Protein AF-A0A8T5U602-F1 (afdb_monomer_lite)

Foldseek 3Di:
DDPPDQDDDDPPVVVVVVVCCCVPPVVVLLVVLVVVLVPDPDPLLNVLSVLLNVLSVLVVVLVVLVVVCSVPVVPPVSVVCNVPPSVVSNVSSVVSNCSNPVDDDD

pLDDT: mean 87.02, std 9.94, range [42.78, 96.75]

Secondary structure (DSSP, 8-state):
----------HHHHHHHHHHHIIIIIHHHHHHHHHHHHH---HHHHHHHHHHHHHHHHHHHHHHHHHHHHH-TT-HHHHHHHHHHHHHHHHHHHHHHIIIIIS---

Sequence (106 aa):
MSTDWIPTYSWFFLFISWIFLFIFVIIPQIYLSFKLVKVFEGIILKRRINSFIVSVFLELTVVVSLFLYNTWVENEIFRLVYIIIIPATATIAAFLIYKSFGKELE

Radius of gyration: 17.93 Å; chains: 1; bounding box: 48×24×52 Å

Structure (mmCIF, N/CA/C/O backbone):
data_AF-A0A8T5U602-F1
#
_entry.id   AF-A0A8T5U602-F1
#
loop_
_atom_site.group_PDB
_atom_site.id
_atom_site.type_symbol
_atom_site.label_atom_id
_atom_site.label_alt_id
_atom_site.label_comp_id
_atom_site.label_asym_id
_atom_site.label_entity_id
_atom_site.label_seq_id
_atom_site.pdbx_PDB_ins_code
_atom_site.Cartn_x
_atom_site.Cartn_y
_atom_site.Cartn_z
_atom_site.occupancy
_atom_site.B_iso_or_equiv
_atom_site.auth_seq_id
_atom_site.auth_comp_id
_atom_site.auth_asym_id
_atom_site.auth_atom_id
_atom_site.pdbx_PDB_model_num
ATOM 1 N N . MET A 1 1 ? 27.471 -16.088 -23.765 1.00 42.78 1 MET A N 1
ATOM 2 C CA . MET A 1 1 ? 26.576 -15.012 -24.230 1.00 42.78 1 MET A CA 1
ATOM 3 C C . MET A 1 1 ? 25.444 -14.938 -23.228 1.00 42.78 1 MET A C 1
ATOM 5 O O . MET A 1 1 ? 24.695 -15.902 -23.123 1.00 42.78 1 MET A O 1
ATOM 9 N N . SER A 1 2 ? 25.416 -13.898 -22.394 1.00 57.62 2 SER A 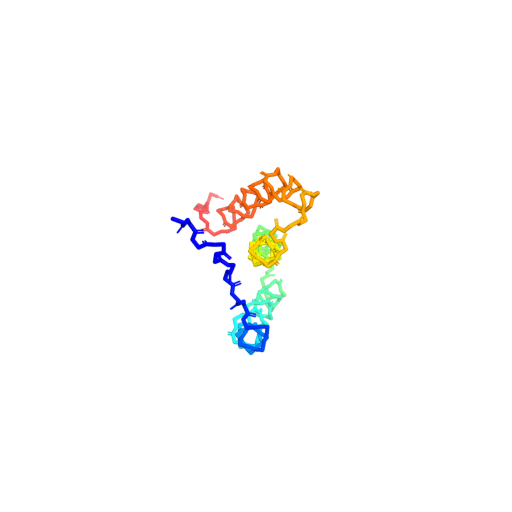N 1
ATOM 10 C CA . SER A 1 2 ? 24.281 -13.647 -21.507 1.00 57.62 2 SER A CA 1
ATOM 11 C C . SER A 1 2 ? 23.082 -13.329 -22.385 1.00 57.62 2 SER A C 1
ATOM 13 O O . SER A 1 2 ? 23.166 -12.465 -23.250 1.00 57.62 2 SER A O 1
ATOM 15 N N . THR A 1 3 ? 21.995 -14.066 -22.221 1.00 59.81 3 THR A N 1
ATOM 16 C CA . THR A 1 3 ? 20.726 -13.692 -22.830 1.00 59.81 3 THR A CA 1
ATOM 17 C C . THR A 1 3 ? 20.303 -12.360 -22.221 1.00 59.81 3 THR A C 1
ATOM 19 O O . THR A 1 3 ? 20.101 -12.309 -21.007 1.00 59.81 3 THR A O 1
ATOM 22 N N . ASP A 1 4 ? 20.152 -11.319 -23.043 1.00 68.06 4 ASP A N 1
ATOM 23 C CA . ASP A 1 4 ? 19.434 -10.072 -22.726 1.00 68.06 4 ASP A CA 1
ATOM 24 C C . ASP A 1 4 ? 17.938 -10.373 -22.535 1.00 68.06 4 ASP A C 1
ATOM 26 O O . ASP A 1 4 ? 17.056 -9.878 -23.235 1.00 68.06 4 ASP A O 1
ATOM 30 N N . TRP A 1 5 ? 17.642 -11.310 -21.639 1.00 67.38 5 TRP A N 1
ATOM 31 C CA . TRP A 1 5 ? 16.299 -11.766 -21.375 1.00 67.38 5 TRP A CA 1
ATOM 32 C C . TRP A 1 5 ? 15.616 -10.710 -20.519 1.00 67.38 5 TRP A C 1
ATOM 34 O O . TRP A 1 5 ? 15.944 -10.525 -19.347 1.00 67.38 5 TRP A O 1
ATOM 44 N N . ILE A 1 6 ? 14.669 -10.009 -21.132 1.00 65.69 6 ILE A N 1
ATOM 45 C CA . ILE A 1 6 ? 13.786 -9.079 -20.444 1.00 65.69 6 ILE A CA 1
ATOM 46 C C . ILE A 1 6 ? 12.495 -9.842 -20.127 1.00 65.69 6 ILE A C 1
ATOM 48 O O . ILE A 1 6 ? 11.882 -10.397 -21.045 1.00 65.69 6 ILE A O 1
ATOM 52 N N . PRO A 1 7 ? 12.052 -9.892 -18.859 1.00 65.62 7 PRO A N 1
ATOM 53 C CA . PRO A 1 7 ? 10.773 -10.494 -18.518 1.00 65.62 7 PRO A CA 1
ATOM 54 C C . PRO A 1 7 ? 9.636 -9.768 -19.248 1.00 65.62 7 PRO A C 1
ATOM 56 O O . PRO A 1 7 ? 9.404 -8.575 -19.055 1.00 65.62 7 PRO A O 1
ATOM 59 N N . THR A 1 8 ? 8.898 -10.495 -20.084 1.00 70.31 8 THR A N 1
ATOM 60 C CA . THR A 1 8 ? 7.680 -9.988 -20.724 1.00 70.31 8 THR A CA 1
ATOM 61 C C . THR A 1 8 ? 6.505 -10.086 -19.758 1.00 70.31 8 THR A C 1
ATOM 63 O O . THR A 1 8 ? 5.993 -11.176 -19.495 1.00 70.31 8 THR A O 1
ATOM 66 N N . TYR A 1 9 ? 6.058 -8.945 -19.238 1.00 74.12 9 TYR A N 1
ATOM 67 C CA . TYR A 1 9 ? 4.898 -8.866 -18.351 1.00 74.12 9 TYR A CA 1
ATOM 68 C C . TYR A 1 9 ? 3.586 -8.865 -19.142 1.00 74.12 9 TYR A C 1
ATOM 70 O O . TYR A 1 9 ? 3.389 -8.060 -20.053 1.00 74.12 9 TYR A O 1
ATOM 78 N N . SER A 1 10 ? 2.647 -9.735 -18.759 1.00 83.19 10 SER A N 1
ATOM 79 C CA . SER A 1 10 ? 1.289 -9.720 -19.310 1.00 83.19 10 SER A CA 1
ATOM 80 C C . SER A 1 10 ? 0.433 -8.679 -18.590 1.00 83.19 10 SER A C 1
ATOM 82 O O . SER A 1 10 ? -0.130 -8.936 -17.524 1.00 83.19 10 SER A O 1
ATOM 84 N N . TRP A 1 11 ? 0.302 -7.500 -19.200 1.00 81.25 11 TRP A N 1
ATOM 85 C CA . TRP A 1 11 ? -0.590 -6.433 -18.730 1.00 81.25 11 TRP A CA 1
ATOM 86 C C . TRP A 1 11 ? -2.046 -6.893 -18.591 1.00 81.25 11 TRP A C 1
ATOM 88 O O . TRP A 1 11 ? -2.756 -6.438 -17.698 1.00 81.25 11 TRP A O 1
ATOM 98 N N . PHE A 1 12 ? -2.482 -7.833 -19.431 1.00 85.94 12 PHE A N 1
ATOM 99 C CA . PHE A 1 12 ? -3.825 -8.404 -19.362 1.00 85.94 12 PHE A CA 1
ATOM 100 C C . PHE A 1 12 ? -4.037 -9.232 -18.087 1.00 85.94 12 PHE A C 1
ATOM 102 O O . PHE A 1 12 ? -4.999 -9.011 -17.353 1.00 85.94 12 PHE A O 1
ATOM 109 N N . PHE A 1 13 ? -3.110 -10.150 -17.787 1.00 82.38 13 PHE A N 1
ATOM 110 C CA . PHE A 1 13 ? -3.170 -10.963 -16.568 1.00 82.38 13 PHE A CA 1
ATOM 111 C C . PHE A 1 13 ? -3.101 -10.098 -15.306 1.00 82.38 13 PHE A C 1
ATOM 113 O O . PHE A 1 13 ? -3.845 -10.309 -14.344 1.00 82.38 13 PHE A O 1
ATOM 120 N N . LEU A 1 14 ? -2.242 -9.080 -15.338 1.00 82.25 14 LEU A N 1
ATOM 121 C CA . LEU A 1 14 ? -2.152 -8.083 -14.287 1.00 82.25 14 LEU A CA 1
ATOM 122 C C . LEU A 1 14 ? -3.500 -7.386 -14.061 1.00 82.25 14 LEU A C 1
ATOM 124 O O . LEU A 1 14 ? -3.966 -7.311 -12.927 1.00 82.25 14 LEU A O 1
ATOM 128 N N . PHE A 1 15 ? -4.118 -6.868 -15.124 1.00 86.94 15 PHE A N 1
ATOM 129 C CA . PHE A 1 15 ? -5.364 -6.113 -15.029 1.00 86.94 15 PHE A CA 1
ATOM 130 C C . PHE A 1 15 ? -6.485 -6.949 -14.401 1.00 86.94 15 PHE A C 1
ATOM 132 O O . PHE A 1 15 ? -7.168 -6.482 -13.490 1.00 86.94 15 PHE A O 1
ATOM 139 N N . ILE A 1 16 ? -6.607 -8.217 -14.809 1.00 90.06 16 ILE A N 1
ATOM 140 C CA . ILE A 1 16 ? -7.544 -9.172 -14.198 1.00 90.06 16 ILE A CA 1
ATOM 141 C C . ILE A 1 16 ? -7.241 -9.364 -12.707 1.00 90.06 16 ILE A C 1
ATOM 143 O O . ILE A 1 16 ? -8.154 -9.308 -11.883 1.00 90.06 16 ILE A O 1
ATOM 147 N N . SER A 1 17 ? -5.969 -9.556 -12.352 1.00 86.31 17 SER A N 1
ATOM 148 C CA . SER A 1 17 ? -5.554 -9.761 -10.959 1.00 86.31 17 SER A CA 1
ATOM 149 C C . SER A 1 17 ? -5.886 -8.552 -10.079 1.00 86.31 17 SER A C 1
ATOM 151 O O . SER A 1 17 ? -6.399 -8.717 -8.974 1.00 86.31 17 SER A O 1
ATOM 153 N N . TRP A 1 18 ? -5.672 -7.329 -10.575 1.00 87.44 18 TRP A N 1
ATOM 154 C CA . TRP A 1 18 ? -6.050 -6.119 -9.843 1.00 87.44 18 TRP A CA 1
ATOM 155 C C . TRP A 1 18 ? -7.556 -5.966 -9.712 1.00 87.44 18 TRP A C 1
ATOM 157 O O . TRP A 1 18 ? -8.013 -5.658 -8.617 1.00 87.44 18 TRP A O 1
ATOM 167 N N . ILE A 1 19 ? -8.336 -6.215 -10.769 1.00 92.50 19 ILE A N 1
ATOM 168 C CA . ILE A 1 19 ? -9.804 -6.197 -10.674 1.00 92.50 19 ILE A CA 1
ATOM 169 C C . ILE A 1 19 ? -10.271 -7.137 -9.565 1.00 92.50 19 ILE A C 1
ATOM 171 O O . ILE A 1 19 ? -11.083 -6.744 -8.725 1.00 92.50 19 ILE A O 1
ATOM 175 N N . PHE A 1 20 ? -9.723 -8.352 -9.528 1.00 91.88 20 PHE A N 1
ATOM 176 C CA . PHE A 1 20 ? -10.039 -9.320 -8.490 1.00 91.88 20 PHE A CA 1
ATOM 177 C C . PHE A 1 20 ? -9.698 -8.780 -7.090 1.00 91.88 20 PHE A C 1
ATOM 179 O O . PHE A 1 20 ? -10.562 -8.755 -6.214 1.00 91.88 20 PHE A O 1
ATOM 186 N N . LEU A 1 21 ? -8.480 -8.271 -6.883 1.00 87.19 21 LEU A N 1
ATOM 187 C CA . LEU A 1 21 ? -8.072 -7.693 -5.598 1.00 87.19 21 LEU A CA 1
ATOM 188 C C . LEU A 1 21 ? -8.939 -6.493 -5.190 1.00 87.19 21 LEU A C 1
ATOM 190 O O . LEU A 1 21 ? -9.334 -6.385 -4.030 1.00 87.19 21 LEU A O 1
ATOM 194 N N . PHE A 1 22 ? -9.290 -5.610 -6.125 1.00 89.94 22 PHE A N 1
ATOM 195 C CA . PHE A 1 22 ? -10.135 -4.457 -5.830 1.00 89.94 22 PHE A CA 1
ATOM 196 C C . PHE A 1 22 ? -11.533 -4.880 -5.382 1.00 89.94 22 PHE A C 1
ATOM 198 O O . PHE A 1 22 ? -12.008 -4.401 -4.352 1.00 89.94 22 PHE A O 1
ATOM 205 N N . ILE A 1 23 ? -12.171 -5.790 -6.119 1.00 94.50 23 ILE A N 1
ATOM 206 C CA . ILE A 1 23 ? -13.547 -6.223 -5.850 1.00 94.50 23 ILE A CA 1
ATOM 207 C C . ILE A 1 23 ? -13.639 -7.034 -4.558 1.00 94.50 23 ILE A C 1
ATOM 209 O O . ILE A 1 23 ? -14.559 -6.815 -3.772 1.00 94.50 23 ILE A O 1
ATOM 213 N N . PHE A 1 24 ? -12.708 -7.961 -4.328 1.00 92.81 24 PHE A N 1
ATOM 214 C CA . PHE A 1 24 ? -12.826 -8.925 -3.232 1.00 92.81 24 PHE A CA 1
ATOM 215 C C . PHE A 1 24 ? -12.066 -8.534 -1.965 1.00 92.81 24 PHE A C 1
ATOM 217 O O . PHE A 1 24 ? -12.415 -9.018 -0.891 1.00 92.81 24 PHE A O 1
ATOM 224 N N . VAL A 1 25 ? -11.060 -7.661 -2.059 1.00 87.81 25 VAL A N 1
ATOM 225 C CA . VAL A 1 25 ? -10.216 -7.295 -0.912 1.00 87.81 25 VAL A CA 1
ATOM 226 C C . VAL A 1 25 ? -10.377 -5.818 -0.576 1.00 87.81 25 VAL A C 1
ATOM 228 O O . VAL A 1 25 ? -10.891 -5.479 0.489 1.00 87.81 25 VAL A O 1
ATOM 231 N N . ILE A 1 26 ? -10.014 -4.927 -1.500 1.00 88.81 26 ILE A N 1
ATOM 232 C CA . ILE A 1 26 ? -9.883 -3.494 -1.202 1.00 88.81 26 ILE A CA 1
ATOM 233 C C . ILE A 1 26 ? -11.235 -2.830 -0.940 1.00 88.81 26 ILE A C 1
ATOM 235 O O . ILE A 1 26 ? -11.404 -2.153 0.076 1.00 88.81 26 ILE A O 1
ATOM 239 N N . ILE A 1 27 ? -12.215 -3.023 -1.828 1.00 92.00 27 ILE A N 1
ATOM 240 C CA . ILE A 1 27 ? -13.541 -2.409 -1.688 1.00 92.00 27 ILE A CA 1
ATOM 241 C C . ILE A 1 27 ? -14.237 -2.893 -0.404 1.00 92.00 27 ILE A C 1
ATOM 243 O O . ILE A 1 27 ? -14.664 -2.034 0.375 1.00 92.00 27 ILE A O 1
ATOM 247 N N . PRO A 1 28 ? -14.322 -4.209 -0.111 1.00 93.50 28 PRO A N 1
ATOM 248 C CA . PRO A 1 28 ? -14.926 -4.686 1.130 1.00 93.50 28 PRO A CA 1
ATOM 249 C C . PRO A 1 28 ? -14.211 -4.163 2.378 1.00 93.50 28 PRO A C 1
ATOM 251 O O . PRO A 1 28 ? -14.871 -3.712 3.316 1.00 93.50 28 PRO A O 1
ATOM 254 N N . GLN A 1 29 ? -12.876 -4.154 2.383 1.00 90.56 29 GLN A N 1
ATOM 255 C CA . GLN A 1 29 ? -12.075 -3.659 3.502 1.00 90.56 29 GLN A CA 1
ATOM 256 C C . GLN A 1 29 ? -12.335 -2.175 3.786 1.00 90.56 29 GLN A C 1
ATOM 258 O O . GLN A 1 29 ? -12.578 -1.797 4.936 1.00 90.56 29 GLN A O 1
ATOM 263 N N . ILE A 1 30 ? -12.332 -1.332 2.750 1.00 90.75 30 ILE A N 1
ATOM 264 C CA . ILE A 1 30 ? -12.620 0.101 2.875 1.00 90.75 30 ILE A CA 1
ATOM 265 C C . ILE A 1 30 ? -14.069 0.317 3.333 1.00 90.75 30 ILE A C 1
ATOM 267 O O . ILE A 1 30 ? -14.311 1.076 4.275 1.00 90.75 30 ILE A O 1
ATOM 271 N N . TYR A 1 31 ? -15.030 -0.379 2.718 1.00 94.31 31 TYR A N 1
ATOM 272 C CA . TYR A 1 31 ? -16.448 -0.272 3.061 1.00 94.31 31 TYR A CA 1
ATOM 273 C C . TYR A 1 31 ? -16.710 -0.622 4.532 1.00 94.31 31 TYR A C 1
ATOM 275 O O . TYR A 1 31 ? -17.346 0.153 5.255 1.00 94.31 31 TYR A O 1
ATOM 283 N N . LEU A 1 32 ? -16.184 -1.757 5.000 1.00 92.38 32 LEU A N 1
ATOM 284 C CA . LEU A 1 32 ? -16.330 -2.188 6.389 1.00 92.38 32 LEU A CA 1
ATOM 285 C C . LEU A 1 32 ? -15.646 -1.215 7.351 1.00 92.38 32 LEU A C 1
ATOM 287 O O . LEU A 1 32 ? -16.240 -0.855 8.366 1.00 92.38 32 LEU A O 1
ATOM 291 N N . SER A 1 33 ? -14.454 -0.725 7.011 1.00 90.00 33 SER A N 1
ATOM 292 C CA . SER A 1 33 ? -13.730 0.239 7.846 1.00 90.00 33 SER A CA 1
ATOM 293 C C . SER A 1 33 ? -14.526 1.534 8.032 1.00 90.00 33 SER A C 1
ATOM 295 O O . SER A 1 33 ? -14.728 1.976 9.162 1.00 90.00 33 SER A O 1
ATOM 297 N N . PHE A 1 34 ? -15.078 2.107 6.956 1.00 90.62 34 PHE A N 1
ATOM 298 C CA . PHE A 1 34 ? -15.932 3.296 7.057 1.00 90.62 34 PHE A CA 1
ATOM 299 C C . PHE A 1 34 ? -17.230 3.036 7.824 1.00 90.62 34 PHE A C 1
ATOM 301 O O . PHE A 1 34 ? -17.683 3.904 8.577 1.00 90.62 34 PHE A O 1
ATOM 308 N N . LYS A 1 35 ? -17.829 1.850 7.666 1.00 92.75 35 LYS A N 1
ATOM 309 C CA . LYS A 1 35 ? -19.001 1.452 8.453 1.00 92.75 35 LYS A CA 1
ATOM 310 C C . LYS A 1 35 ? -18.669 1.421 9.948 1.00 92.75 35 LYS A C 1
ATOM 312 O O . LYS A 1 35 ? -19.438 1.964 10.736 1.00 92.75 35 LYS A O 1
ATOM 317 N N . LEU A 1 36 ? -17.515 0.875 10.334 1.00 88.81 36 LEU A N 1
ATOM 318 C CA . LEU A 1 36 ? -17.072 0.827 11.732 1.00 88.81 36 LEU A CA 1
ATOM 319 C C . LEU A 1 36 ? -16.860 2.230 12.321 1.00 88.81 36 LEU A C 1
ATOM 321 O O . LEU A 1 36 ? -17.326 2.491 13.428 1.00 88.81 36 LEU A O 1
ATOM 325 N N . VAL A 1 37 ? -16.251 3.164 11.577 1.00 89.31 37 VAL A N 1
ATOM 326 C CA . VAL A 1 37 ? -16.070 4.561 12.038 1.00 89.31 37 VAL A CA 1
ATOM 327 C C . VAL A 1 37 ? -17.401 5.226 12.402 1.00 89.31 37 VAL A C 1
ATOM 329 O O . VAL A 1 37 ? -17.449 6.024 13.340 1.00 89.31 37 VAL A O 1
ATOM 332 N N . LYS A 1 38 ? -18.478 4.912 11.670 1.00 88.19 38 LYS A N 1
ATOM 333 C CA . LYS A 1 38 ? -19.817 5.468 11.919 1.00 88.19 38 LYS A CA 1
ATOM 334 C C . LYS A 1 38 ? -20.517 4.843 13.126 1.00 88.19 38 LYS A C 1
ATOM 336 O O . LYS A 1 38 ? -21.304 5.530 13.762 1.00 88.19 38 LYS A O 1
ATOM 341 N N . VAL A 1 39 ? -20.258 3.566 13.408 1.00 90.81 39 VAL A N 1
ATOM 342 C CA . VAL A 1 39 ? -20.924 2.816 14.487 1.00 90.81 39 VAL A CA 1
ATOM 343 C C . VAL A 1 39 ? -20.293 3.093 15.847 1.00 90.81 39 VAL A C 1
ATOM 345 O O . VAL A 1 39 ? -20.999 3.193 16.843 1.00 90.81 39 VAL A O 1
ATOM 348 N N . PHE A 1 40 ? -18.970 3.215 15.914 1.00 87.62 40 PHE A N 1
ATOM 349 C CA . PHE A 1 40 ? -18.308 3.484 17.185 1.00 87.62 40 PHE A CA 1
ATOM 350 C C . PHE A 1 40 ? -18.492 4.939 17.605 1.00 87.62 40 PHE A C 1
ATOM 352 O O . PHE A 1 40 ? -18.359 5.836 16.784 1.00 87.62 40 PHE A O 1
ATOM 359 N N . GLU A 1 41 ? -18.733 5.195 18.888 1.00 82.81 41 GLU A N 1
ATOM 360 C CA . GLU A 1 41 ? -18.831 6.560 19.429 1.00 82.81 41 GLU A CA 1
ATOM 361 C C . GLU A 1 41 ? -17.497 7.048 20.016 1.00 82.81 41 GLU A C 1
ATOM 363 O O . GLU A 1 41 ? -17.175 8.234 19.936 1.00 82.81 41 GLU A O 1
ATOM 368 N N . GLY A 1 42 ? -16.669 6.124 20.516 1.00 85.94 42 GLY A N 1
ATOM 369 C CA . GLY A 1 42 ? -15.400 6.424 21.177 1.00 85.94 42 GLY A CA 1
ATOM 370 C C . GLY A 1 42 ? -14.365 7.094 20.267 1.00 85.94 42 GLY A C 1
ATOM 371 O O . GLY A 1 42 ? -13.984 6.561 19.220 1.00 85.94 42 GLY A O 1
ATOM 372 N N . ILE A 1 43 ? -13.838 8.241 20.707 1.00 85.44 43 ILE A N 1
ATOM 373 C CA . ILE A 1 43 ? -12.881 9.050 19.933 1.00 85.44 43 ILE A CA 1
ATOM 374 C C . ILE A 1 43 ? -11.556 8.319 19.662 1.00 85.44 43 ILE A C 1
ATOM 376 O O . ILE A 1 43 ? -10.983 8.446 18.578 1.00 85.44 43 ILE A O 1
ATOM 380 N N . ILE A 1 44 ? -11.099 7.500 20.616 1.00 86.00 44 ILE A N 1
ATOM 381 C CA . ILE A 1 44 ? -9.865 6.709 20.504 1.00 86.00 44 ILE A CA 1
ATOM 382 C C . ILE A 1 44 ? -10.008 5.662 19.397 1.00 86.00 44 ILE A C 1
ATOM 384 O O . ILE A 1 44 ? -9.135 5.539 18.535 1.00 86.00 44 ILE A O 1
ATOM 388 N N . LEU A 1 45 ? -11.134 4.946 19.379 1.00 87.00 45 LEU A N 1
ATOM 389 C CA . LEU A 1 45 ? -11.373 3.866 18.428 1.00 87.00 45 LEU A CA 1
ATOM 390 C C . LEU A 1 45 ? -11.569 4.405 17.005 1.00 87.00 45 LEU A C 1
ATOM 392 O O . LEU A 1 45 ? -10.967 3.885 16.067 1.00 87.00 45 LEU A O 1
ATOM 396 N N . LYS A 1 46 ? -12.289 5.528 16.846 1.00 89.88 46 LYS A N 1
ATOM 397 C CA . LYS A 1 46 ? -12.383 6.242 15.559 1.00 89.88 46 LYS A CA 1
ATOM 398 C C . LYS A 1 46 ? -11.013 6.643 15.023 1.00 89.88 46 LYS A C 1
ATOM 400 O O . LYS A 1 46 ? -10.727 6.440 13.846 1.00 89.88 46 LYS A O 1
ATOM 405 N N . ARG A 1 47 ? -10.138 7.187 15.878 1.00 89.50 47 ARG A N 1
ATOM 406 C CA . ARG A 1 47 ? -8.785 7.595 15.471 1.00 89.50 47 ARG A CA 1
ATOM 407 C C . ARG A 1 47 ? -7.937 6.404 15.016 1.00 89.50 47 ARG A C 1
ATOM 409 O O . ARG A 1 47 ? -7.189 6.539 14.046 1.00 89.50 47 ARG A O 1
ATOM 416 N N . ARG A 1 48 ? -8.057 5.253 15.686 1.00 90.00 48 ARG A N 1
ATOM 417 C CA . ARG A 1 48 ? -7.370 4.008 15.299 1.00 90.00 48 ARG A CA 1
ATOM 418 C C . ARG A 1 48 ? -7.860 3.499 13.943 1.00 90.00 48 ARG A C 1
ATOM 420 O O . ARG A 1 48 ? -7.032 3.267 13.069 1.00 90.00 48 ARG A O 1
ATOM 427 N N . ILE A 1 49 ? -9.176 3.434 13.726 1.00 91.19 49 ILE A N 1
ATOM 428 C CA . ILE A 1 49 ? -9.744 2.996 12.440 1.00 91.19 49 ILE A CA 1
ATOM 429 C C . ILE A 1 49 ? -9.374 3.969 11.312 1.00 91.19 49 ILE A C 1
ATOM 431 O O . ILE A 1 49 ? -8.992 3.533 10.234 1.00 91.19 49 ILE A O 1
ATOM 435 N N . ASN A 1 50 ? -9.393 5.281 11.555 1.00 91.25 50 ASN A N 1
ATOM 436 C CA . ASN A 1 50 ? -8.935 6.253 10.558 1.00 91.25 50 ASN A CA 1
ATOM 437 C C . ASN A 1 50 ? -7.448 6.069 10.222 1.00 91.25 50 ASN A C 1
ATOM 439 O O . ASN A 1 50 ? -7.072 6.155 9.057 1.00 91.25 50 ASN A O 1
ATOM 443 N N . SER A 1 51 ? -6.608 5.782 11.223 1.00 93.00 51 SER A N 1
ATOM 444 C CA . SER A 1 51 ? -5.185 5.481 10.997 1.00 93.00 51 SER A CA 1
ATOM 445 C C . SER A 1 51 ? -5.010 4.218 10.151 1.00 93.00 51 SER A C 1
ATOM 447 O O . SER A 1 51 ? -4.168 4.206 9.257 1.00 93.00 51 SER A O 1
ATOM 449 N N . PHE A 1 52 ? -5.841 3.198 10.383 1.00 92.44 52 PHE A N 1
ATOM 450 C CA . PHE A 1 52 ? -5.874 1.992 9.559 1.00 92.44 52 PHE A CA 1
ATOM 451 C C . PHE A 1 52 ? -6.317 2.280 8.120 1.00 92.44 52 PHE A C 1
ATOM 453 O O . PHE A 1 52 ? -5.665 1.855 7.178 1.00 92.44 52 PHE A O 1
ATOM 460 N N . ILE A 1 53 ? -7.382 3.057 7.911 1.00 92.31 53 ILE A N 1
ATOM 461 C CA . ILE A 1 53 ? -7.829 3.418 6.555 1.00 92.31 53 ILE A CA 1
ATOM 462 C C . ILE A 1 53 ? -6.699 4.117 5.788 1.00 92.31 53 ILE A C 1
ATOM 464 O O . ILE A 1 53 ? -6.436 3.778 4.636 1.00 92.31 53 ILE A O 1
ATOM 468 N N . VAL A 1 54 ? -5.988 5.050 6.430 1.00 94.44 54 VAL A N 1
ATOM 469 C CA . VAL A 1 54 ? -4.827 5.714 5.819 1.00 94.44 54 VAL A CA 1
ATOM 470 C C . VAL A 1 54 ? -3.724 4.706 5.493 1.00 94.44 54 VAL A C 1
ATOM 472 O O . VAL A 1 54 ? -3.172 4.761 4.395 1.00 94.44 54 VAL A O 1
ATOM 475 N N . SER A 1 55 ? -3.418 3.765 6.392 1.00 94.50 55 SER A N 1
ATOM 476 C CA . SER A 1 55 ? -2.381 2.765 6.131 1.00 94.50 55 SER A CA 1
ATOM 477 C C . SER A 1 55 ? -2.710 1.869 4.941 1.00 94.50 55 SER A C 1
ATOM 479 O O . SER A 1 55 ? -1.811 1.574 4.165 1.00 94.50 55 SER A O 1
ATOM 481 N N . VAL A 1 56 ? -3.984 1.514 4.741 1.00 91.75 56 VAL A N 1
ATOM 482 C CA . VAL A 1 56 ? -4.437 0.728 3.579 1.00 91.75 56 VAL A CA 1
ATOM 483 C C . VAL A 1 56 ? -4.126 1.442 2.263 1.00 91.75 56 VAL A C 1
ATOM 485 O O . VAL A 1 56 ? -3.621 0.823 1.330 1.00 91.75 56 VAL A O 1
ATOM 488 N N . PHE A 1 57 ? -4.370 2.753 2.177 1.00 92.88 57 PHE A N 1
ATOM 489 C CA . PHE A 1 57 ? -4.042 3.521 0.969 1.00 92.88 57 PHE A CA 1
ATOM 490 C C . PHE A 1 57 ? -2.531 3.643 0.734 1.00 92.88 57 PHE A C 1
ATOM 492 O O . PHE A 1 57 ? -2.077 3.593 -0.413 1.00 92.88 57 PHE A O 1
ATOM 499 N N . LEU A 1 58 ? -1.739 3.779 1.800 1.00 95.31 58 LEU A N 1
ATOM 500 C CA . LEU A 1 58 ? -0.279 3.795 1.685 1.00 95.31 58 LEU A CA 1
ATOM 501 C C . LEU A 1 58 ? 0.260 2.434 1.232 1.00 95.31 58 LEU A C 1
ATOM 503 O O . LEU A 1 58 ? 1.108 2.379 0.347 1.00 95.31 58 LEU A O 1
ATOM 507 N N . GLU A 1 59 ? -0.260 1.341 1.783 1.00 93.00 59 GLU A N 1
ATOM 508 C CA . GLU A 1 59 ? 0.132 -0.018 1.407 1.00 93.00 59 GLU A CA 1
ATOM 509 C C . GLU A 1 59 ? -0.242 -0.328 -0.048 1.00 93.00 59 GLU A C 1
ATOM 511 O O . GLU A 1 59 ? 0.591 -0.814 -0.810 1.00 93.00 59 GLU A O 1
ATOM 516 N N . LEU A 1 60 ? -1.441 0.070 -0.484 1.00 91.44 60 LEU A N 1
ATOM 517 C CA . LEU A 1 60 ? -1.835 0.025 -1.895 1.00 91.44 60 LEU A CA 1
ATOM 518 C C . LEU A 1 60 ? -0.849 0.766 -2.798 1.00 91.44 60 LEU A C 1
ATOM 520 O O . LEU A 1 60 ? -0.475 0.253 -3.852 1.00 91.44 60 LEU A O 1
ATOM 524 N N . THR A 1 61 ? -0.402 1.949 -2.374 1.00 92.38 61 THR A N 1
ATOM 525 C CA . THR A 1 61 ? 0.597 2.729 -3.114 1.00 92.38 61 THR A CA 1
ATOM 526 C C . THR A 1 61 ? 1.908 1.953 -3.235 1.00 92.38 61 THR A C 1
ATOM 528 O O . THR A 1 61 ? 2.438 1.836 -4.335 1.00 92.38 61 THR A O 1
ATOM 531 N N . VAL A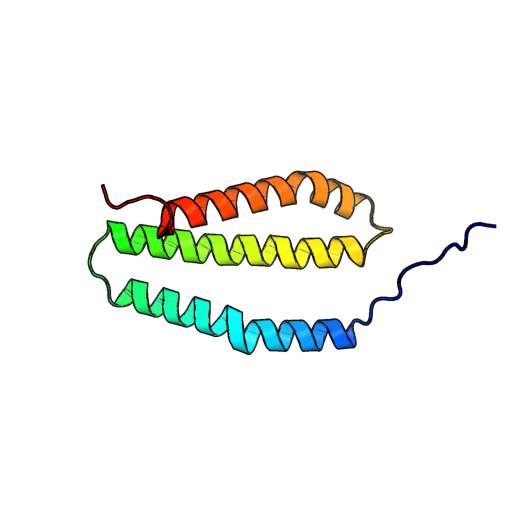 1 62 ? 2.394 1.349 -2.145 1.00 93.62 62 VAL A N 1
ATOM 532 C CA . VAL A 1 62 ? 3.612 0.517 -2.143 1.00 93.62 62 VAL A CA 1
ATOM 533 C C . VAL A 1 62 ? 3.488 -0.657 -3.118 1.00 93.62 62 VAL A C 1
ATOM 535 O O . VAL A 1 62 ? 4.395 -0.878 -3.921 1.00 93.62 62 VAL A O 1
ATOM 538 N N . VAL A 1 63 ? 2.363 -1.380 -3.101 1.00 90.44 63 VAL A N 1
ATOM 539 C CA . VAL A 1 63 ? 2.135 -2.533 -3.991 1.00 90.44 63 VAL A CA 1
ATOM 540 C C . VAL A 1 63 ? 2.075 -2.101 -5.460 1.00 90.44 63 VAL A C 1
ATOM 542 O O . VAL A 1 63 ? 2.729 -2.712 -6.308 1.00 90.44 63 VAL A O 1
ATOM 545 N N . VAL A 1 64 ? 1.344 -1.026 -5.778 1.00 88.75 64 VAL A N 1
ATOM 546 C CA . VAL A 1 64 ? 1.283 -0.475 -7.145 1.00 88.75 64 VAL A CA 1
ATOM 547 C C . VAL A 1 64 ? 2.667 -0.015 -7.605 1.00 88.75 64 VAL A C 1
ATOM 549 O O . VAL A 1 64 ? 3.076 -0.311 -8.728 1.00 88.75 64 VAL A O 1
ATOM 552 N N . SER A 1 65 ? 3.423 0.670 -6.748 1.00 90.25 65 SER A N 1
ATOM 553 C CA . SER A 1 65 ? 4.771 1.129 -7.078 1.00 90.25 65 SER A CA 1
ATOM 554 C C . SER A 1 65 ? 5.743 -0.025 -7.300 1.00 90.25 65 SER A C 1
ATOM 556 O O . SER A 1 65 ? 6.564 0.065 -8.211 1.00 90.25 65 SER A O 1
ATOM 558 N N . LEU A 1 66 ? 5.652 -1.111 -6.522 1.00 89.56 66 LEU A N 1
ATOM 559 C CA . LEU A 1 66 ? 6.477 -2.306 -6.725 1.00 89.56 66 LEU A CA 1
ATOM 560 C C . LEU A 1 66 ? 6.200 -2.915 -8.099 1.00 89.56 66 LEU A C 1
ATOM 562 O O . LEU A 1 66 ? 7.125 -3.303 -8.811 1.00 89.56 66 LEU A O 1
ATOM 566 N N . PHE A 1 67 ? 4.930 -2.968 -8.493 1.00 84.81 67 PHE A N 1
ATOM 567 C CA . PHE A 1 67 ? 4.569 -3.420 -9.825 1.00 84.81 67 PHE A CA 1
ATOM 568 C C . PHE A 1 67 ? 5.177 -2.517 -10.912 1.00 84.81 67 PHE A C 1
ATOM 570 O O . PHE A 1 67 ? 5.860 -3.010 -11.811 1.00 84.81 67 PHE A O 1
ATOM 577 N N . LEU A 1 68 ? 5.009 -1.196 -10.786 1.00 86.62 68 LEU A N 1
ATOM 578 C CA . LEU A 1 68 ? 5.568 -0.227 -11.732 1.00 86.62 68 LEU A CA 1
ATOM 579 C C . LEU A 1 68 ? 7.093 -0.323 -11.836 1.00 86.62 68 LEU A C 1
ATOM 581 O O . LEU A 1 68 ? 7.623 -0.257 -12.942 1.00 86.62 68 LEU A O 1
ATOM 585 N N . TYR A 1 69 ? 7.788 -0.555 -10.719 1.00 87.81 69 TYR A N 1
ATOM 586 C CA . TYR A 1 69 ? 9.243 -0.739 -10.681 1.00 87.81 6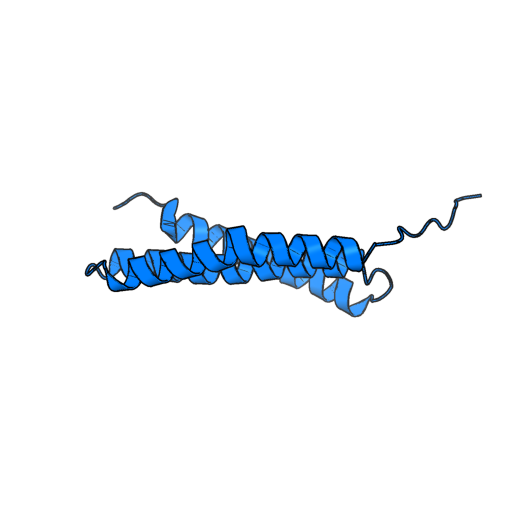9 TYR A CA 1
ATOM 587 C C . TYR A 1 69 ? 9.697 -1.914 -11.549 1.00 87.81 69 TYR A C 1
ATOM 589 O O . TYR A 1 69 ? 10.711 -1.825 -12.236 1.00 87.81 69 TYR A O 1
ATOM 597 N N . ASN A 1 70 ? 8.919 -2.997 -11.554 1.00 83.31 70 ASN A N 1
ATOM 5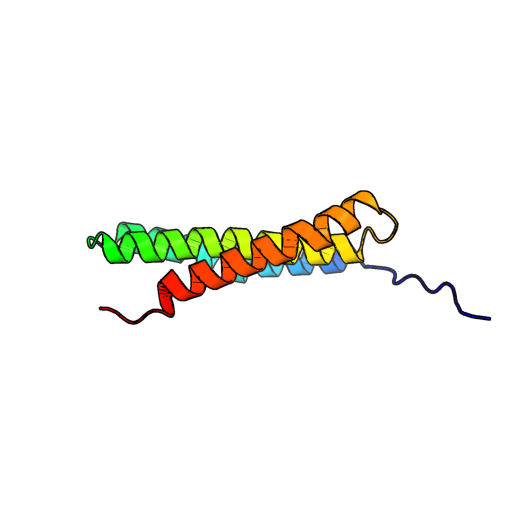98 C CA . ASN A 1 70 ? 9.206 -4.176 -12.361 1.00 83.31 70 ASN A CA 1
ATOM 599 C C . ASN A 1 70 ? 8.858 -3.978 -13.842 1.00 83.31 70 ASN A C 1
ATOM 601 O O . ASN A 1 70 ? 9.531 -4.552 -14.692 1.00 83.31 70 ASN A O 1
ATOM 605 N N . THR A 1 71 ? 7.847 -3.167 -14.170 1.00 83.81 71 THR A N 1
ATOM 606 C CA . THR A 1 71 ? 7.464 -2.915 -15.572 1.00 83.81 71 THR A CA 1
ATOM 607 C C . THR A 1 71 ? 8.233 -1.791 -16.251 1.00 83.81 71 THR A C 1
ATOM 609 O O . THR A 1 71 ? 8.409 -1.827 -17.464 1.00 83.81 71 THR A O 1
ATOM 612 N N . TRP A 1 72 ? 8.661 -0.770 -15.510 1.00 86.12 72 TRP A N 1
ATOM 613 C CA . TRP A 1 72 ? 9.342 0.415 -16.040 1.00 86.12 72 TRP A CA 1
ATOM 614 C C . TRP A 1 72 ? 10.844 0.342 -15.751 1.00 86.12 72 TRP A C 1
ATOM 616 O O . TRP A 1 72 ? 11.435 1.278 -15.217 1.00 86.12 72 TRP A O 1
ATOM 626 N N . VAL A 1 73 ? 11.460 -0.794 -16.090 1.00 81.88 73 VAL A N 1
ATOM 627 C CA . VAL A 1 73 ? 12.860 -1.110 -15.748 1.00 81.88 73 VAL A CA 1
ATOM 628 C C . VAL A 1 73 ? 13.842 -0.063 -16.284 1.00 81.88 73 VAL A C 1
ATOM 630 O O . VAL A 1 73 ? 14.815 0.275 -15.610 1.00 81.88 73 VAL A O 1
ATOM 633 N N . GLU A 1 74 ? 13.561 0.481 -17.467 1.00 87.19 74 GLU A N 1
ATOM 634 C CA . GLU A 1 74 ? 14.404 1.470 -18.152 1.00 87.19 74 GLU A CA 1
ATOM 635 C C . GLU A 1 74 ? 14.194 2.909 -17.647 1.00 87.19 74 GLU A C 1
ATOM 637 O O . GLU A 1 74 ? 14.960 3.808 -17.985 1.00 87.19 74 GLU A O 1
ATOM 642 N N . ASN A 1 75 ? 13.178 3.161 -16.813 1.00 90.44 75 ASN A N 1
ATOM 643 C CA . ASN A 1 75 ? 12.917 4.496 -16.282 1.00 90.44 75 ASN A CA 1
ATOM 644 C C . ASN A 1 75 ? 13.757 4.755 -15.020 1.00 90.44 75 ASN A C 1
ATOM 646 O O . ASN A 1 75 ? 13.323 4.512 -13.889 1.00 90.44 75 ASN A O 1
ATOM 650 N N . GLU A 1 76 ? 14.970 5.270 -15.215 1.00 92.12 76 GLU A N 1
ATOM 651 C CA . GLU A 1 76 ? 15.927 5.541 -14.134 1.00 92.12 76 GLU A CA 1
ATOM 652 C C . GLU A 1 76 ? 15.397 6.529 -13.083 1.00 92.12 76 GLU A C 1
ATOM 654 O O . GLU A 1 76 ? 15.600 6.323 -11.884 1.00 92.12 76 GLU A O 1
ATOM 659 N N . ILE A 1 77 ? 14.657 7.561 -13.511 1.00 93.06 77 ILE A N 1
ATOM 660 C CA . ILE A 1 77 ? 14.066 8.562 -12.609 1.00 93.06 77 ILE A CA 1
ATOM 661 C C . ILE A 1 77 ? 13.068 7.886 -11.669 1.00 93.06 77 ILE A C 1
ATOM 663 O O . ILE A 1 77 ? 13.131 8.076 -10.452 1.00 93.06 77 ILE A O 1
ATOM 667 N N . PHE A 1 78 ? 12.172 7.059 -12.215 1.00 91.81 78 PHE A N 1
ATOM 668 C CA . PHE A 1 78 ? 11.205 6.324 -11.409 1.00 91.81 78 PHE A CA 1
ATOM 669 C C . PHE A 1 78 ? 11.896 5.370 -10.431 1.00 91.81 78 PHE A C 1
ATOM 671 O O . PHE A 1 78 ? 11.506 5.314 -9.268 1.00 91.81 78 PHE A O 1
ATOM 678 N N . ARG A 1 79 ? 12.948 4.658 -10.855 1.00 91.19 79 ARG A N 1
ATOM 679 C CA . ARG A 1 79 ? 13.702 3.752 -9.970 1.00 91.19 79 ARG A CA 1
ATOM 680 C C . ARG A 1 79 ? 14.365 4.490 -8.809 1.00 91.19 79 ARG A C 1
ATOM 682 O O . ARG A 1 79 ? 14.309 4.002 -7.681 1.00 91.19 79 ARG A O 1
ATOM 689 N N . LEU A 1 80 ? 14.951 5.659 -9.059 1.00 93.38 80 LEU A N 1
ATOM 690 C CA . LEU A 1 80 ? 15.563 6.475 -8.010 1.00 93.38 80 LEU A CA 1
ATOM 691 C C . LEU A 1 80 ? 14.511 6.964 -7.007 1.00 93.38 80 LEU A C 1
ATOM 693 O O . LEU A 1 80 ? 14.691 6.818 -5.797 1.00 93.38 80 LEU A O 1
ATOM 697 N N . VAL A 1 81 ? 13.381 7.471 -7.507 1.00 90.94 81 VAL A N 1
ATOM 698 C CA . VAL A 1 81 ? 12.234 7.869 -6.678 1.00 90.94 81 VAL A CA 1
ATOM 699 C C . VAL A 1 81 ? 11.710 6.681 -5.869 1.00 90.94 81 VAL A C 1
ATOM 701 O O . VAL A 1 81 ? 11.472 6.813 -4.670 1.00 90.94 81 VAL A O 1
ATOM 704 N N . TYR A 1 82 ? 11.580 5.510 -6.494 1.00 93.56 82 TYR A N 1
ATOM 705 C CA . TYR A 1 82 ? 11.095 4.289 -5.860 1.00 93.56 82 TYR A CA 1
ATOM 706 C C . TYR A 1 82 ? 11.960 3.889 -4.660 1.00 93.56 82 TYR A C 1
ATOM 708 O O . TYR A 1 82 ? 11.435 3.692 -3.567 1.00 93.56 82 TYR A O 1
ATOM 716 N N . ILE A 1 83 ? 13.282 3.819 -4.845 1.00 93.38 83 ILE A N 1
ATOM 717 C CA . ILE A 1 83 ? 14.232 3.371 -3.812 1.00 93.38 83 ILE A CA 1
ATOM 718 C C . ILE A 1 83 ? 14.214 4.285 -2.581 1.00 93.38 83 ILE A C 1
ATOM 720 O O . ILE A 1 83 ? 14.453 3.816 -1.472 1.00 93.38 83 ILE A O 1
ATOM 724 N N . ILE A 1 84 ? 13.915 5.574 -2.752 1.00 92.62 84 ILE A N 1
ATOM 725 C CA . ILE A 1 84 ? 13.906 6.538 -1.647 1.00 92.62 84 ILE A CA 1
ATOM 726 C C . ILE A 1 84 ? 12.519 6.623 -1.002 1.00 92.62 84 ILE A C 1
ATOM 728 O O . ILE A 1 84 ? 12.388 6.521 0.218 1.00 92.62 84 ILE A O 1
ATOM 732 N N . ILE A 1 85 ? 11.474 6.822 -1.807 1.00 94.50 85 ILE A N 1
ATOM 733 C CA . ILE A 1 85 ? 10.142 7.159 -1.295 1.00 94.50 85 ILE A CA 1
ATOM 734 C C . ILE A 1 85 ? 9.413 5.916 -0.791 1.00 94.50 85 ILE A C 1
ATOM 736 O O . ILE A 1 85 ? 8.825 5.949 0.290 1.00 94.50 85 ILE A O 1
ATOM 740 N N . ILE A 1 86 ? 9.463 4.806 -1.529 1.00 95.56 86 ILE A N 1
ATOM 741 C CA . ILE A 1 86 ? 8.611 3.647 -1.242 1.00 95.56 86 ILE A CA 1
ATOM 742 C C . ILE A 1 86 ? 8.982 2.944 0.069 1.00 95.56 86 ILE A C 1
ATOM 744 O O . ILE A 1 86 ? 8.058 2.629 0.819 1.00 95.56 86 ILE A O 1
ATOM 748 N N . PRO A 1 87 ? 10.265 2.769 0.446 1.00 95.56 87 PRO A N 1
ATOM 749 C CA . PRO A 1 87 ? 10.605 2.256 1.773 1.00 95.56 87 PRO A CA 1
ATOM 750 C C . PRO A 1 87 ? 10.098 3.147 2.914 1.00 95.56 87 PRO A C 1
ATOM 752 O O . PRO A 1 87 ? 9.598 2.637 3.920 1.00 95.56 87 PRO A O 1
ATOM 755 N N . ALA A 1 88 ? 10.164 4.474 2.756 1.00 95.69 88 ALA A N 1
ATOM 756 C CA . ALA A 1 88 ? 9.634 5.407 3.747 1.00 95.69 88 ALA A CA 1
ATOM 757 C C . ALA A 1 88 ? 8.104 5.298 3.845 1.00 95.69 88 ALA A C 1
ATOM 759 O O . ALA A 1 88 ? 7.561 5.182 4.944 1.00 95.69 88 ALA A O 1
ATOM 760 N N . THR A 1 89 ? 7.407 5.251 2.706 1.00 96.31 89 THR A N 1
ATOM 761 C CA . THR A 1 89 ? 5.956 5.032 2.650 1.00 96.31 89 THR A CA 1
ATOM 762 C C . THR A 1 89 ? 5.556 3.705 3.296 1.00 96.31 89 THR A C 1
ATOM 764 O O . THR A 1 89 ? 4.638 3.689 4.114 1.00 96.31 89 THR A O 1
ATOM 767 N N . ALA A 1 90 ? 6.271 2.616 3.002 1.00 95.88 90 ALA A N 1
ATOM 768 C CA . ALA A 1 90 ? 6.032 1.299 3.591 1.00 95.88 90 ALA A CA 1
ATOM 769 C C . ALA A 1 90 ? 6.242 1.305 5.111 1.00 95.88 90 ALA A C 1
ATOM 771 O O . ALA A 1 90 ? 5.426 0.764 5.854 1.00 95.88 90 ALA A O 1
ATOM 772 N N . THR A 1 91 ? 7.286 1.986 5.589 1.00 96.31 91 THR A N 1
ATOM 773 C CA . THR A 1 91 ? 7.556 2.138 7.027 1.00 96.31 91 THR A CA 1
ATOM 774 C C . THR A 1 91 ? 6.436 2.908 7.727 1.00 96.31 91 THR A C 1
ATOM 776 O O . THR A 1 91 ? 5.960 2.493 8.784 1.00 96.31 91 THR A O 1
ATOM 779 N N . ILE A 1 92 ? 5.963 4.004 7.125 1.00 96.75 92 ILE A N 1
ATOM 780 C CA . ILE A 1 92 ? 4.840 4.789 7.657 1.00 96.75 92 ILE A CA 1
ATOM 781 C C . ILE A 1 92 ? 3.557 3.948 7.670 1.00 96.75 92 ILE A C 1
ATOM 783 O O . ILE A 1 92 ? 2.832 3.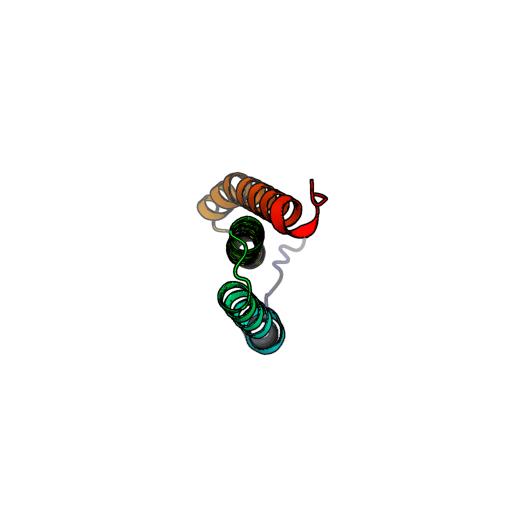964 8.666 1.00 96.75 92 ILE A O 1
ATOM 787 N N . ALA A 1 93 ? 3.287 3.189 6.604 1.00 96.00 93 ALA A N 1
ATOM 788 C CA . ALA A 1 93 ? 2.136 2.294 6.531 1.00 96.00 93 ALA A CA 1
ATOM 789 C C . ALA A 1 93 ? 2.174 1.251 7.660 1.00 96.00 93 ALA A C 1
ATOM 791 O O . ALA A 1 93 ? 1.222 1.156 8.435 1.00 96.00 93 ALA A O 1
ATOM 792 N N . ALA A 1 94 ? 3.300 0.551 7.823 1.00 94.44 94 ALA A N 1
ATOM 793 C CA . ALA A 1 94 ? 3.493 -0.442 8.878 1.00 94.44 94 ALA A CA 1
ATOM 794 C C . ALA A 1 94 ? 3.329 0.161 10.283 1.00 94.44 94 ALA A C 1
ATOM 796 O O . ALA A 1 94 ? 2.659 -0.417 11.141 1.00 94.44 94 ALA A O 1
ATOM 797 N N . PHE A 1 95 ? 3.870 1.361 10.512 1.00 95.25 95 PHE A N 1
ATOM 798 C CA . PHE A 1 95 ? 3.704 2.073 11.777 1.00 95.25 95 PHE A CA 1
ATOM 799 C C . PHE A 1 95 ? 2.234 2.408 12.073 1.00 95.25 95 PHE A C 1
ATOM 801 O O . PHE A 1 95 ? 1.773 2.246 13.206 1.00 95.25 95 PHE A O 1
ATOM 808 N N . LEU A 1 96 ? 1.474 2.859 11.072 1.00 94.62 96 LEU A N 1
ATOM 809 C CA . LEU A 1 96 ? 0.051 3.160 11.233 1.00 94.62 96 LEU A CA 1
ATOM 810 C C . LEU A 1 96 ? -0.782 1.897 11.484 1.00 94.62 96 LEU A C 1
ATOM 812 O O . LEU A 1 96 ? -1.672 1.933 12.337 1.00 94.62 96 LEU A O 1
ATOM 816 N N . ILE A 1 97 ? -0.450 0.778 10.829 1.00 92.69 97 ILE A N 1
ATOM 817 C CA . ILE A 1 97 ? -1.057 -0.533 11.108 1.00 92.69 97 ILE A CA 1
ATOM 818 C C . ILE A 1 97 ? -0.800 -0.917 12.568 1.00 92.69 97 ILE A C 1
ATOM 820 O O . ILE A 1 97 ? -1.752 -1.170 13.312 1.00 92.69 97 ILE A O 1
ATOM 824 N N . TYR A 1 98 ? 0.456 -0.862 13.017 1.00 92.25 98 TYR A N 1
ATOM 825 C CA . TYR A 1 98 ? 0.819 -1.150 14.405 1.00 92.25 98 TYR A CA 1
ATOM 826 C C . TYR A 1 98 ? 0.056 -0.259 15.393 1.00 92.25 98 TYR A C 1
ATOM 828 O O . TYR A 1 98 ? -0.540 -0.747 16.350 1.00 92.25 98 TYR A O 1
ATOM 836 N N . LYS A 1 99 ? -0.022 1.048 15.134 1.00 90.12 99 LYS A N 1
ATOM 837 C CA . LYS A 1 99 ? -0.760 1.983 15.991 1.00 90.12 99 LYS A CA 1
ATOM 838 C C . LYS A 1 99 ? -2.273 1.727 16.007 1.00 90.12 99 LYS A C 1
ATOM 840 O O . LYS A 1 99 ? -2.929 2.050 16.997 1.00 90.12 99 LYS A O 1
ATOM 845 N N . SER A 1 100 ? -2.833 1.198 14.922 1.00 89.44 100 SER A N 1
ATOM 846 C CA . SER A 1 100 ? -4.270 0.936 14.813 1.00 89.44 100 SER A CA 1
ATOM 847 C C . SER A 1 100 ? -4.706 -0.303 15.603 1.00 89.44 100 SER A C 1
ATOM 849 O O . SER A 1 100 ? -5.594 -0.190 16.451 1.00 89.44 100 SER A O 1
ATOM 851 N N . PHE A 1 101 ? -4.049 -1.446 15.386 1.00 83.38 101 PHE A N 1
ATOM 852 C CA . PHE A 1 101 ? -4.451 -2.739 15.956 1.00 83.38 101 PHE A CA 1
ATOM 853 C C . PHE A 1 101 ? -3.373 -3.420 16.804 1.00 83.38 101 PHE A C 1
ATOM 855 O O . PHE A 1 101 ? -3.712 -4.228 17.659 1.00 83.38 101 PHE A O 1
ATOM 862 N N . GLY A 1 102 ? -2.093 -3.112 16.579 1.00 75.44 102 GLY A N 1
ATOM 863 C CA . GLY A 1 102 ? -0.966 -3.786 17.235 1.00 75.44 102 GLY A CA 1
ATOM 864 C C . GLY A 1 102 ? -0.603 -3.238 18.617 1.00 75.44 102 GLY A C 1
ATOM 865 O O . GLY A 1 102 ? -0.052 -3.973 19.429 1.00 75.44 102 GLY A O 1
ATOM 866 N N . LYS A 1 103 ? -0.914 -1.969 18.912 1.00 77.06 103 LYS A N 1
ATOM 867 C CA . LYS A 1 103 ? -0.712 -1.398 20.250 1.00 77.06 103 LYS A CA 1
ATOM 868 C C . LYS A 1 103 ? -1.889 -1.770 21.162 1.00 77.06 103 LYS A C 1
ATOM 870 O O . LYS A 1 103 ? -3.035 -1.411 20.860 1.00 77.06 103 LYS A O 1
ATOM 875 N N . GLU A 1 104 ? -1.591 -2.426 22.285 1.00 71.56 104 GLU A N 1
ATOM 876 C CA . GLU A 1 104 ? -2.566 -2.751 23.335 1.00 71.56 104 GLU A CA 1
ATOM 877 C C . GLU A 1 104 ? -3.363 -1.512 23.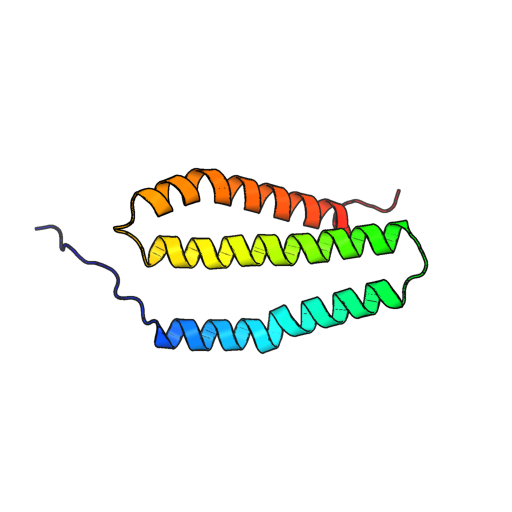796 1.00 71.56 104 GLU A C 1
ATOM 879 O O . GLU A 1 104 ? -2.970 -0.352 23.599 1.00 71.56 104 GLU A O 1
ATOM 884 N N . LEU A 1 105 ? -4.565 -1.767 24.312 1.00 59.28 105 LEU A N 1
ATOM 885 C CA . LEU A 1 105 ? -5.473 -0.762 24.861 1.00 59.28 105 LEU A CA 1
ATOM 886 C C . LEU A 1 105 ? -4.987 -0.378 26.266 1.00 59.28 105 LEU A C 1
ATOM 888 O O . LEU A 1 105 ? -5.473 -0.922 27.250 1.00 59.28 105 LEU A O 1
ATOM 892 N N . GLU A 1 106 ? -4.009 0.524 26.338 1.00 52.75 106 GLU A N 1
ATOM 893 C CA . GLU A 1 106 ? -3.824 1.375 27.526 1.00 52.75 106 GLU A CA 1
ATOM 894 C C . GLU A 1 106 ? -4.944 2.418 27.606 1.00 52.75 106 GLU A C 1
ATOM 896 O O . GLU A 1 106 ? -5.227 3.058 26.557 1.00 52.75 106 GLU A O 1
#